Protein AF-A0A3D3UV02-F1 (afdb_monomer)

Sequence (67 aa):
MSFLLYVHSEKGEMHLAKPDPKAFVPMSQFTISEGTEEHWAHPTIAGGKLYIRYGDAMMAYDIKAGS

Foldseek 3Di:
DWDWDWDQDPQQKTFTFGDDPPDTGTDDIDHDDDADDDDDFDWDDDPQWIWGDHHPDIDTHRNVVVD

pLDDT: mean 85.98, std 11.32, range [48.34, 97.44]

Nearest PDB structures (foldseek):
  5d0o-assembly1_B  TM=6.997E-01  e=4.383E-01  Escherichia coli
  7nri-assembly1_B  TM=6.640E-01  e=3.470E-01  Escherichia coli K-12
  4fww-assembly1_A  TM=6.458E-01  e=8.333E-01  Homo sapiens
  5ayw-assembly1_B  TM=4.460E-01  e=1.722E-01  Escherichia coli K-12
  4qt8-assembly2_B  TM=6.658E-01  e=1.781E+00  Homo sapiens

Structure (mmCIF, N/CA/C/O backbone):
data_AF-A0A3D3UV02-F1
#
_entry.id   AF-A0A3D3UV02-F1
#
loop_
_atom_site.group_PDB
_atom_site.id
_atom_site.type_symbol
_atom_site.label_atom_id
_atom_site.label_alt_id
_atom_site.label_comp_id
_atom_site.label_asym_id
_atom_site.label_entity_id
_atom_site.label_seq_id
_atom_site.pdbx_PDB_ins_code
_atom_site.Cartn_x
_atom_site.Cartn_y
_atom_site.Cartn_z
_atom_site.occupancy
_atom_site.B_iso_or_equiv
_atom_site.auth_seq_id
_atom_site.auth_comp_id
_atom_site.auth_asym_id
_atom_site.auth_atom_id
_atom_site.pdbx_PDB_model_num
ATOM 1 N N . MET A 1 1 ? -16.051 1.366 15.955 1.00 48.34 1 MET A N 1
ATOM 2 C CA . MET A 1 1 ? -15.693 0.847 14.620 1.00 48.34 1 MET A CA 1
ATOM 3 C C . MET A 1 1 ? -14.307 1.379 14.286 1.00 48.34 1 MET A C 1
ATOM 5 O O . MET A 1 1 ? -14.175 2.583 14.121 1.00 48.34 1 MET A O 1
ATOM 9 N N . SER A 1 2 ? -13.269 0.545 14.303 1.00 78.25 2 SER A N 1
ATOM 10 C CA . SER A 1 2 ? -11.914 0.949 13.901 1.00 78.25 2 SER A CA 1
ATOM 11 C C . SER A 1 2 ? -11.711 0.587 12.434 1.00 78.25 2 SER A C 1
ATOM 13 O O . SER A 1 2 ? -11.851 -0.580 12.080 1.00 78.25 2 SER A O 1
ATOM 15 N N . PHE A 1 3 ? -11.424 1.573 11.588 1.00 87.94 3 PHE A N 1
ATOM 16 C CA . PHE A 1 3 ? -11.006 1.344 10.204 1.00 87.94 3 PHE A CA 1
ATOM 17 C C . PHE A 1 3 ? -9.476 1.253 10.130 1.00 87.94 3 PHE A C 1
ATOM 19 O O . PHE A 1 3 ? -8.784 1.636 11.073 1.00 87.94 3 PHE A O 1
ATOM 26 N N . LEU A 1 4 ? -8.961 0.738 9.016 1.00 93.25 4 LEU A N 1
ATOM 27 C CA . LEU A 1 4 ? -7.532 0.654 8.718 1.00 93.25 4 LEU A CA 1
ATOM 28 C C . LEU A 1 4 ? -7.228 1.437 7.441 1.00 93.25 4 LEU A C 1
ATOM 30 O O . LEU A 1 4 ? -8.120 1.677 6.626 1.00 93.25 4 LEU A O 1
ATOM 34 N N . LEU A 1 5 ? -5.970 1.834 7.284 1.00 93.75 5 LEU A N 1
ATOM 35 C CA . LEU A 1 5 ? -5.470 2.565 6.126 1.00 93.75 5 LEU A CA 1
ATOM 36 C C . LEU A 1 5 ? -4.480 1.698 5.353 1.00 93.75 5 LEU A C 1
ATOM 38 O O . LEU A 1 5 ? -3.627 1.056 5.961 1.00 93.75 5 LEU A O 1
ATOM 42 N N . TYR A 1 6 ? -4.567 1.730 4.025 1.00 93.56 6 TYR A N 1
ATOM 43 C CA . TYR A 1 6 ? -3.488 1.266 3.159 1.00 93.56 6 TYR A CA 1
ATOM 44 C C . TYR A 1 6 ? -2.568 2.441 2.831 1.00 93.56 6 TYR A C 1
ATOM 46 O O . TYR A 1 6 ? -3.041 3.484 2.378 1.00 93.56 6 TYR A O 1
ATOM 54 N N . VAL A 1 7 ? -1.270 2.280 3.080 1.00 92.19 7 VAL A N 1
ATOM 55 C CA . VAL A 1 7 ? -0.254 3.325 2.916 1.00 92.19 7 VAL A CA 1
ATOM 56 C C . VAL A 1 7 ? 0.854 2.807 2.009 1.00 92.19 7 VAL A C 1
ATOM 58 O O . VAL A 1 7 ? 1.512 1.820 2.329 1.00 92.19 7 VAL A O 1
ATOM 61 N N . HIS A 1 8 ? 1.059 3.482 0.880 1.00 89.00 8 HIS A N 1
ATOM 62 C CA . HIS A 1 8 ? 2.142 3.183 -0.051 1.00 89.00 8 HIS A CA 1
ATOM 63 C C . HIS A 1 8 ? 3.399 3.963 0.345 1.00 89.00 8 HIS A C 1
ATOM 65 O O . HIS A 1 8 ? 3.339 5.185 0.488 1.00 89.00 8 HIS A O 1
ATOM 71 N N . SER A 1 9 ? 4.520 3.270 0.534 1.00 86.38 9 SER A N 1
ATOM 72 C CA . SER A 1 9 ? 5.809 3.895 0.834 1.00 86.38 9 SER A CA 1
ATOM 73 C C . SER A 1 9 ? 6.625 4.127 -0.439 1.00 86.38 9 SER A C 1
ATOM 75 O O . SER A 1 9 ? 6.474 3.427 -1.438 1.00 86.38 9 SER A O 1
ATOM 77 N N . GLU A 1 10 ? 7.565 5.067 -0.382 1.00 82.81 10 GLU A N 1
ATOM 78 C CA . GLU A 1 10 ? 8.522 5.319 -1.472 1.00 82.81 10 GLU A CA 1
ATOM 79 C C . GLU A 1 10 ? 9.467 4.135 -1.736 1.00 82.81 10 GLU A C 1
ATOM 81 O O . GLU A 1 10 ? 10.134 4.092 -2.761 1.00 82.81 10 GLU A O 1
ATOM 86 N N . LYS A 1 11 ? 9.514 3.146 -0.834 1.00 84.25 11 LYS A N 1
ATOM 87 C CA . LYS A 1 11 ? 10.296 1.913 -1.009 1.00 84.25 11 LYS A CA 1
ATOM 88 C C . LYS A 1 11 ? 9.537 0.825 -1.780 1.00 84.25 11 LYS A C 1
ATOM 90 O O . LYS A 1 11 ? 10.014 -0.304 -1.845 1.00 84.25 11 LYS A O 1
ATOM 95 N N . GLY A 1 12 ? 8.353 1.134 -2.316 1.00 84.19 12 GLY A N 1
ATOM 96 C CA . GLY A 1 12 ? 7.507 0.161 -3.010 1.00 84.19 12 GLY A CA 1
ATOM 97 C C . GLY A 1 12 ? 6.833 -0.836 -2.064 1.00 84.19 12 GLY A C 1
ATOM 98 O O . GLY A 1 12 ? 6.528 -1.963 -2.452 1.00 84.19 12 GLY A O 1
ATOM 99 N N . GLU A 1 13 ? 6.612 -0.452 -0.806 1.00 89.25 13 GLU A N 1
ATOM 100 C CA . GLU A 1 13 ? 5.889 -1.280 0.159 1.00 89.25 13 GLU A CA 1
ATOM 101 C C . GLU A 1 13 ? 4.462 -0.771 0.329 1.00 89.25 13 GLU A C 1
ATOM 103 O O . GLU A 1 13 ? 4.215 0.435 0.404 1.00 89.25 13 GLU A O 1
ATOM 108 N N . MET A 1 14 ? 3.521 -1.698 0.462 1.00 91.81 14 MET A N 1
ATOM 109 C CA . MET A 1 14 ? 2.157 -1.402 0.865 1.00 91.81 14 MET A CA 1
ATOM 110 C C . MET A 1 14 ? 1.946 -1.848 2.308 1.00 91.81 14 MET A C 1
ATOM 112 O O . MET A 1 14 ? 2.084 -3.029 2.631 1.00 91.81 14 MET A O 1
ATOM 116 N N . HIS A 1 15 ? 1.586 -0.900 3.166 1.00 93.75 15 HIS A N 1
ATOM 117 C CA . HIS A 1 15 ? 1.361 -1.105 4.594 1.00 93.75 15 HIS A CA 1
ATOM 118 C C . HIS 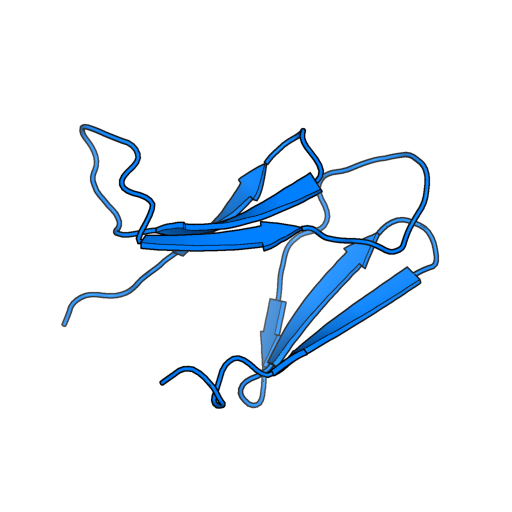A 1 15 ? -0.128 -1.060 4.911 1.00 93.75 15 HIS A C 1
ATOM 120 O O . HIS A 1 15 ? -0.825 -0.154 4.463 1.00 93.75 15 HIS A O 1
ATOM 126 N N . LEU A 1 16 ? -0.605 -1.984 5.740 1.00 94.62 16 LEU A N 1
ATOM 127 C CA . LEU A 1 16 ? -1.883 -1.851 6.433 1.00 94.62 16 LEU A CA 1
ATOM 128 C C . LEU A 1 16 ? -1.609 -1.247 7.810 1.00 94.62 16 LEU A C 1
ATOM 130 O O . LEU A 1 16 ? -0.875 -1.836 8.601 1.00 94.62 16 LEU A O 1
ATOM 134 N N . ALA A 1 17 ? -2.179 -0.086 8.107 1.00 95.06 17 ALA A N 1
ATOM 135 C CA . ALA A 1 17 ? -1.875 0.670 9.317 1.00 95.06 17 ALA A CA 1
ATOM 136 C C . ALA A 1 17 ? -3.137 1.072 10.084 1.00 95.06 17 ALA A C 1
ATOM 138 O O . ALA A 1 17 ? -4.199 1.317 9.500 1.00 95.06 17 ALA A O 1
ATOM 139 N N . LYS A 1 18 ? -3.009 1.179 11.410 1.00 95.38 18 LYS A N 1
ATOM 140 C CA . LYS A 1 18 ? -4.042 1.812 12.235 1.00 95.38 18 LYS A CA 1
ATOM 141 C C . LYS A 1 18 ? -3.956 3.330 12.071 1.00 95.38 18 LYS A C 1
ATOM 143 O O . LYS A 1 18 ? -2.851 3.871 12.105 1.00 95.38 18 LYS A O 1
ATOM 148 N N . PRO A 1 19 ?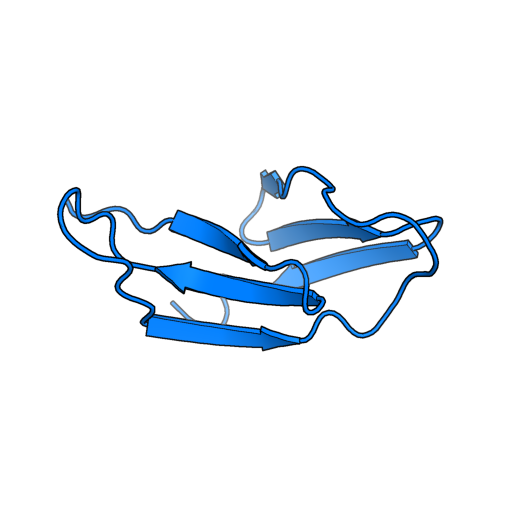 -5.094 4.026 11.934 1.00 94.38 19 PRO A N 1
ATOM 149 C CA . PRO A 1 19 ? -5.108 5.479 11.962 1.00 94.38 19 PRO A CA 1
ATOM 150 C C . PRO A 1 19 ? -4.757 5.970 13.374 1.00 94.38 19 PRO A C 1
ATOM 152 O O . PRO A 1 19 ? -5.472 5.669 14.331 1.00 94.38 19 PRO A O 1
ATOM 155 N N . ASP A 1 20 ? -3.677 6.740 13.498 1.00 94.06 20 ASP A N 1
ATOM 156 C CA . ASP A 1 20 ? -3.283 7.417 14.735 1.00 94.06 20 ASP A CA 1
ATOM 157 C C . ASP A 1 20 ? -2.684 8.800 14.394 1.00 94.06 20 ASP A C 1
ATOM 159 O O . ASP A 1 20 ? -1.812 8.895 13.531 1.00 94.06 20 ASP A O 1
ATOM 163 N N . PRO A 1 21 ? -3.155 9.897 15.017 1.00 94.12 21 PRO A N 1
ATOM 164 C CA . PRO A 1 21 ? -2.677 11.245 14.705 1.00 94.12 21 PRO A CA 1
ATOM 165 C C . PRO A 1 21 ? -1.283 11.562 15.273 1.00 94.12 21 PRO A C 1
ATOM 167 O O . PRO A 1 21 ? -0.715 12.599 14.936 1.00 94.12 21 PRO A O 1
ATOM 170 N N . LYS A 1 22 ? -0.747 10.730 16.171 1.00 97.44 22 LYS A N 1
ATOM 171 C CA . LYS A 1 22 ? 0.538 10.943 16.853 1.00 97.44 22 LYS A CA 1
ATOM 172 C C . LYS A 1 22 ? 1.665 10.116 16.251 1.00 97.44 22 LYS A C 1
ATOM 174 O O . LYS A 1 22 ? 2.824 10.495 16.400 1.00 97.44 22 LYS A O 1
ATOM 179 N N . ALA A 1 23 ? 1.347 8.980 15.637 1.00 95.50 23 ALA A N 1
ATOM 180 C CA . ALA A 1 23 ? 2.352 8.047 15.152 1.00 95.50 23 ALA A CA 1
ATOM 181 C C . ALA A 1 23 ? 1.867 7.239 13.948 1.00 95.50 23 ALA A C 1
ATOM 183 O O . ALA A 1 23 ? 0.683 6.967 13.781 1.00 95.50 23 ALA A O 1
ATOM 184 N N . PHE A 1 24 ? 2.819 6.776 13.142 1.00 94.62 24 PHE A N 1
ATOM 185 C CA . PHE A 1 24 ? 2.558 5.739 12.155 1.00 94.62 24 PHE A CA 1
ATOM 186 C C . PHE A 1 24 ? 2.560 4.363 12.838 1.00 94.62 24 PHE A C 1
ATOM 188 O O . PHE A 1 24 ? 3.553 3.985 13.459 1.00 94.62 24 PHE A O 1
ATOM 195 N N . VAL A 1 25 ? 1.449 3.624 12.734 1.00 96.19 25 VAL A N 1
ATOM 196 C CA . VAL A 1 25 ? 1.250 2.333 13.420 1.00 96.19 25 VAL A CA 1
ATOM 197 C C . VAL A 1 25 ? 0.968 1.221 12.393 1.00 96.19 25 VAL A C 1
ATOM 199 O O . VAL A 1 25 ? -0.201 0.892 12.154 1.00 96.19 25 VAL A O 1
ATOM 202 N N . PRO A 1 26 ? 2.006 0.644 11.754 1.00 95.06 26 PRO A N 1
ATOM 203 C CA . PRO A 1 26 ? 1.839 -0.442 10.790 1.00 95.06 26 PRO A CA 1
ATOM 204 C C . PRO A 1 26 ? 1.440 -1.751 11.487 1.00 95.06 26 PRO A C 1
ATOM 206 O O . PRO A 1 26 ? 1.875 -2.044 12.600 1.00 95.06 26 PRO A O 1
ATOM 209 N N . MET A 1 27 ? 0.597 -2.544 10.827 1.00 93.69 27 MET A N 1
ATOM 210 C CA . MET A 1 27 ? 0.125 -3.853 11.297 1.00 93.69 27 MET A CA 1
ATOM 211 C C . MET A 1 27 ? 0.657 -5.004 10.446 1.00 93.69 27 MET A C 1
ATOM 213 O O . MET A 1 27 ? 1.024 -6.047 10.978 1.00 93.69 27 MET A O 1
ATOM 217 N N . SER A 1 28 ? 0.672 -4.827 9.128 1.00 92.62 28 SER A N 1
ATOM 218 C CA . SER A 1 28 ? 1.212 -5.787 8.167 1.00 92.62 28 SER A CA 1
ATOM 219 C C . SER A 1 28 ? 1.691 -5.051 6.920 1.00 92.62 28 SER A C 1
ATOM 221 O O . SER A 1 28 ? 1.310 -3.901 6.686 1.00 92.62 28 SER A O 1
ATOM 223 N N . GLN A 1 29 ? 2.540 -5.704 6.130 1.00 93.25 29 GLN A N 1
ATOM 224 C CA . GLN A 1 29 ? 3.094 -5.127 4.912 1.00 93.25 29 GLN A CA 1
ATOM 225 C C . GLN A 1 29 ? 3.340 -6.190 3.844 1.00 93.25 29 GLN A C 1
ATOM 227 O O . GLN A 1 29 ? 3.548 -7.363 4.162 1.00 93.25 29 GLN A O 1
ATOM 232 N N . PHE A 1 30 ? 3.373 -5.759 2.588 1.00 91.94 30 PHE A N 1
ATOM 233 C CA . PHE A 1 30 ? 3.888 -6.547 1.474 1.00 91.94 30 PHE A CA 1
ATOM 234 C C . PHE A 1 30 ? 4.620 -5.646 0.476 1.00 91.94 30 PHE A C 1
ATOM 236 O O . PHE A 1 30 ? 4.357 -4.445 0.387 1.00 91.94 30 PHE A O 1
ATOM 243 N N . THR A 1 31 ? 5.544 -6.234 -0.278 1.00 89.62 31 THR A N 1
ATOM 244 C CA . THR A 1 31 ? 6.298 -5.536 -1.325 1.00 89.62 31 THR A CA 1
ATOM 245 C C . THR A 1 31 ? 5.549 -5.611 -2.649 1.00 89.62 31 THR A C 1
ATOM 247 O O . THR A 1 31 ? 5.031 -6.665 -3.026 1.00 89.62 31 THR A O 1
ATOM 250 N N . ILE A 1 32 ? 5.499 -4.493 -3.363 1.00 87.50 32 ILE A N 1
ATOM 251 C CA . ILE A 1 32 ? 4.992 -4.427 -4.729 1.00 87.50 32 ILE A CA 1
ATOM 252 C C . ILE A 1 32 ? 6.137 -4.835 -5.659 1.00 87.50 32 IL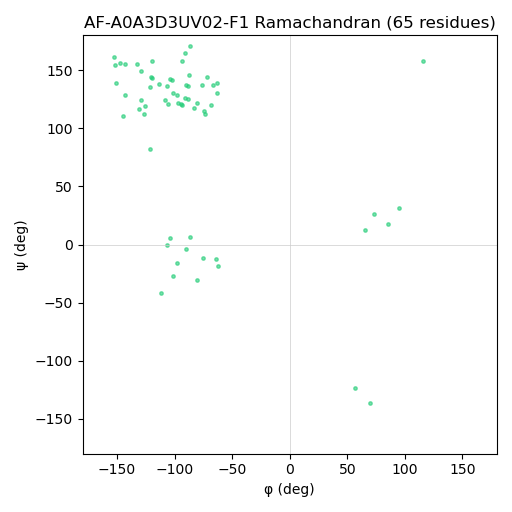E A C 1
ATOM 254 O O . ILE A 1 32 ? 7.184 -4.197 -5.666 1.00 87.50 32 ILE A O 1
ATOM 258 N N . SER A 1 33 ? 5.961 -5.934 -6.394 1.00 81.06 33 SER A N 1
ATOM 259 C CA . SER A 1 33 ? 7.040 -6.574 -7.161 1.00 81.06 33 SER A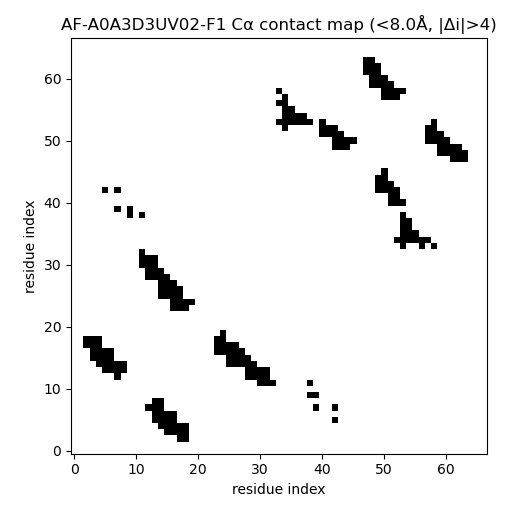 CA 1
ATOM 260 C C . SER A 1 33 ? 7.081 -6.203 -8.643 1.00 81.06 33 SER A C 1
ATOM 262 O O . SER A 1 33 ? 8.082 -6.471 -9.295 1.00 81.06 33 SER A O 1
ATOM 264 N N . GLU A 1 34 ? 6.007 -5.621 -9.177 1.00 80.19 34 GLU A N 1
ATOM 265 C CA . GLU A 1 34 ? 5.826 -5.372 -10.611 1.00 80.19 34 GLU A CA 1
ATOM 266 C C . GLU A 1 34 ? 5.663 -3.882 -10.889 1.00 80.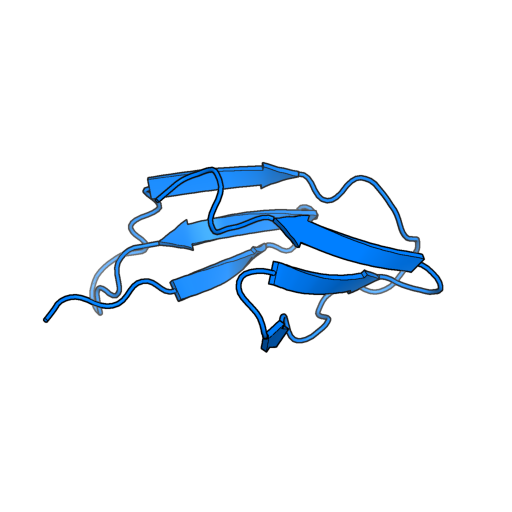19 34 GLU A C 1
ATOM 268 O O . GLU A 1 34 ? 4.987 -3.198 -10.125 1.00 80.19 34 GLU A O 1
ATOM 273 N N . GLY A 1 35 ? 6.207 -3.411 -12.011 1.00 74.12 35 GLY A N 1
ATOM 274 C CA . GLY A 1 35 ? 6.157 -2.013 -12.439 1.00 74.12 35 GLY A CA 1
ATOM 275 C C . GLY A 1 35 ? 7.540 -1.365 -12.489 1.00 74.12 35 GLY A C 1
ATOM 276 O O . GLY A 1 35 ? 8.498 -1.837 -11.880 1.00 74.12 35 GLY A O 1
ATOM 277 N N . THR A 1 36 ? 7.651 -0.294 -13.267 1.00 69.00 36 THR A N 1
ATOM 278 C CA . THR A 1 36 ? 8.887 0.470 -13.461 1.00 69.00 36 THR A CA 1
ATOM 279 C C . THR A 1 36 ? 8.593 1.958 -13.319 1.00 69.00 36 THR A C 1
ATOM 281 O O . THR A 1 36 ? 7.474 2.393 -13.582 1.00 69.00 36 THR A O 1
ATOM 284 N N . GLU A 1 37 ? 9.620 2.733 -12.972 1.00 67.31 37 GLU A N 1
ATOM 285 C CA . GLU A 1 37 ? 9.589 4.203 -12.935 1.00 67.31 37 GLU A CA 1
ATOM 286 C C . GLU A 1 37 ? 8.721 4.782 -11.802 1.00 67.31 37 GLU A C 1
ATOM 288 O O . GLU A 1 37 ? 8.864 4.353 -10.657 1.00 67.31 37 GLU A O 1
ATOM 293 N N . GLU A 1 38 ? 7.913 5.809 -12.075 1.00 65.00 38 GLU A N 1
ATOM 294 C CA . GLU A 1 38 ? 7.326 6.693 -11.061 1.00 65.00 38 GLU A CA 1
ATOM 295 C C . GLU A 1 38 ? 6.379 5.979 -10.083 1.00 65.00 38 GLU A C 1
ATOM 297 O O . GLU A 1 38 ? 5.442 5.265 -10.458 1.00 65.00 38 GLU A O 1
ATOM 302 N N . HIS A 1 39 ? 6.613 6.231 -8.797 1.00 62.41 39 HIS A N 1
ATOM 303 C CA . HIS A 1 39 ? 5.792 5.763 -7.685 1.00 62.41 39 HIS A CA 1
ATOM 304 C C . HIS A 1 39 ? 4.636 6.755 -7.411 1.00 62.41 39 HIS A C 1
ATOM 306 O O . HIS A 1 39 ? 4.607 7.845 -7.965 1.00 62.41 39 HIS A O 1
ATOM 312 N N . TRP A 1 40 ? 3.683 6.379 -6.542 1.00 66.75 40 TRP A N 1
ATOM 313 C CA . TRP A 1 40 ? 2.488 7.160 -6.118 1.00 66.75 40 TRP A CA 1
ATOM 314 C C . TRP A 1 40 ? 1.169 6.911 -6.863 1.00 66.75 40 TRP A C 1
ATOM 316 O O . TRP A 1 40 ? 0.300 7.783 -6.920 1.00 66.75 40 TRP A O 1
ATOM 326 N N . ALA A 1 41 ? 0.928 5.699 -7.355 1.00 70.88 41 ALA A N 1
ATOM 327 C CA . ALA A 1 41 ? -0.436 5.357 -7.740 1.00 70.88 41 ALA A CA 1
ATOM 328 C C . ALA A 1 41 ? -1.383 5.369 -6.535 1.00 70.88 41 ALA A C 1
ATOM 330 O O . ALA A 1 41 ? -1.052 4.882 -5.454 1.00 70.88 41 ALA A O 1
ATOM 331 N N . HIS A 1 42 ? -2.588 5.896 -6.751 1.00 81.69 42 HIS A N 1
ATOM 332 C CA . HIS A 1 42 ? -3.651 5.895 -5.755 1.00 81.69 42 HIS A CA 1
ATOM 333 C C . HIS A 1 42 ? -4.234 4.479 -5.624 1.00 81.69 42 HIS A C 1
ATOM 335 O O . HIS A 1 42 ? -4.877 4.000 -6.567 1.00 81.69 42 HIS A O 1
ATOM 341 N N . PRO A 1 43 ? -4.046 3.791 -4.483 1.00 88.19 43 PRO A N 1
ATOM 342 C CA . PRO A 1 43 ? -4.582 2.451 -4.301 1.00 88.19 43 PRO A CA 1
ATOM 343 C C . PRO A 1 43 ? -6.110 2.504 -4.270 1.00 88.19 43 PRO A C 1
ATOM 345 O O . PRO A 1 43 ? -6.698 3.379 -3.633 1.00 88.19 43 PRO A O 1
ATOM 348 N N . THR A 1 44 ? -6.767 1.564 -4.945 1.00 92.62 44 THR A N 1
ATOM 349 C CA . THR A 1 44 ? -8.236 1.498 -5.006 1.00 92.62 44 THR A CA 1
ATOM 350 C C . THR A 1 44 ? -8.722 0.164 -4.462 1.00 92.62 44 THR A C 1
ATOM 352 O O . THR A 1 44 ? -8.176 -0.877 -4.813 1.00 92.62 44 THR A O 1
ATOM 355 N N . ILE A 1 45 ? -9.765 0.169 -3.628 1.00 93.25 45 ILE A N 1
ATOM 356 C CA . ILE A 1 45 ? -10.376 -1.058 -3.102 1.00 93.25 45 ILE A CA 1
ATOM 357 C C . ILE A 1 45 ? -11.741 -1.267 -3.745 1.00 93.25 45 ILE A C 1
ATOM 359 O O . ILE A 1 45 ? -12.618 -0.411 -3.643 1.00 93.25 45 ILE A O 1
ATOM 363 N N . ALA A 1 46 ? -11.941 -2.433 -4.356 1.00 95.00 46 ALA A N 1
ATOM 364 C CA . ALA A 1 46 ? -13.240 -2.847 -4.880 1.00 95.00 46 ALA A CA 1
ATOM 365 C C . ALA A 1 46 ? -13.383 -4.374 -4.852 1.00 95.00 46 ALA A C 1
ATOM 367 O O . ALA A 1 46 ? -12.445 -5.113 -5.147 1.00 95.00 46 ALA A O 1
ATOM 368 N N . GLY A 1 47 ? -14.564 -4.872 -4.473 1.00 93.56 47 GLY A N 1
ATOM 369 C CA . GLY A 1 47 ? -14.869 -6.310 -4.500 1.00 93.56 47 GLY A CA 1
ATOM 370 C C . GLY A 1 47 ? -14.059 -7.183 -3.528 1.00 93.56 47 GLY A C 1
ATOM 371 O O . GLY A 1 47 ? -14.115 -8.409 -3.624 1.00 93.56 47 GLY A O 1
ATOM 372 N N . GLY A 1 48 ? -13.343 -6.592 -2.565 1.00 93.00 48 GLY A N 1
ATOM 373 C CA . GLY A 1 48 ? -12.405 -7.312 -1.693 1.00 93.00 48 GLY A CA 1
ATOM 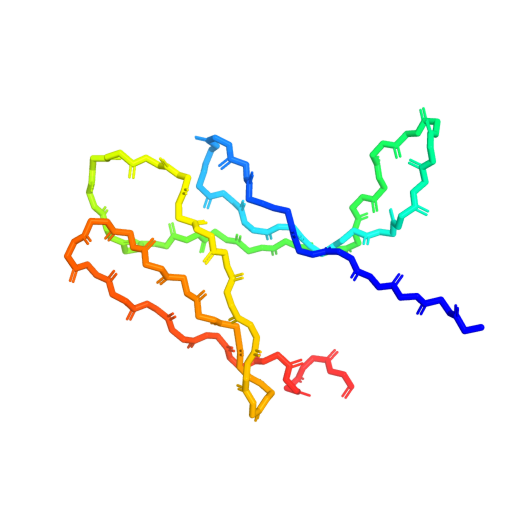374 C C . GLY A 1 48 ? -11.004 -7.471 -2.279 1.00 93.00 48 GLY A C 1
ATOM 375 O O . GLY A 1 48 ? -10.253 -8.331 -1.827 1.00 93.00 48 GLY A O 1
ATOM 376 N N . LYS A 1 49 ? -10.662 -6.666 -3.287 1.00 94.50 49 LYS A N 1
ATOM 377 C CA . LYS A 1 49 ? -9.318 -6.589 -3.852 1.00 94.50 49 LYS A CA 1
ATOM 378 C C . LYS A 1 49 ? -8.766 -5.179 -3.720 1.00 94.50 49 LYS A C 1
ATOM 380 O O . LYS A 1 49 ? -9.519 -4.211 -3.848 1.00 94.50 49 LYS A O 1
ATOM 385 N N . LEU A 1 50 ? -7.466 -5.093 -3.470 1.00 94.12 50 LEU A N 1
ATOM 386 C CA . LEU A 1 50 ? -6.689 -3.864 -3.545 1.00 94.12 50 LEU A CA 1
ATOM 387 C C . LEU A 1 50 ? -6.008 -3.809 -4.911 1.00 94.12 50 LEU A C 1
ATOM 389 O O . LEU A 1 50 ? -5.239 -4.704 -5.258 1.00 94.12 50 LEU A O 1
ATOM 393 N N . TYR A 1 51 ? -6.292 -2.759 -5.666 1.00 92.94 51 TYR A N 1
ATOM 394 C CA . TYR A 1 51 ? -5.710 -2.505 -6.973 1.00 92.94 51 TYR A CA 1
ATOM 395 C C . TYR A 1 51 ? -4.619 -1.454 -6.852 1.00 92.94 51 TYR A C 1
ATOM 397 O O . TYR A 1 51 ? -4.838 -0.386 -6.272 1.00 92.94 51 TYR A O 1
ATOM 405 N N . ILE A 1 52 ? -3.460 -1.764 -7.423 1.00 90.12 52 ILE A N 1
ATOM 406 C CA . ILE A 1 52 ? -2.310 -0.867 -7.484 1.00 90.12 52 ILE A CA 1
ATOM 407 C C . ILE A 1 52 ? -1.856 -0.819 -8.936 1.00 90.12 52 ILE A C 1
ATOM 409 O O . ILE A 1 52 ? -1.583 -1.854 -9.540 1.00 90.12 52 ILE A O 1
ATOM 413 N N . ARG A 1 53 ? -1.789 0.387 -9.496 1.00 85.88 53 ARG A N 1
ATOM 414 C CA . ARG A 1 53 ? -1.127 0.625 -10.778 1.00 85.88 53 ARG A CA 1
ATOM 415 C C . ARG A 1 53 ? 0.338 0.948 -10.503 1.00 85.88 53 ARG A C 1
ATOM 417 O O . ARG A 1 53 ? 0.607 1.717 -9.592 1.00 85.88 53 ARG A O 1
ATOM 424 N N . TYR A 1 54 ? 1.276 0.412 -11.265 1.00 82.56 54 TYR A N 1
ATOM 425 C CA . TYR A 1 54 ? 2.662 0.863 -11.193 1.00 82.56 54 TYR A CA 1
ATOM 426 C C . TYR A 1 54 ? 3.291 0.794 -12.588 1.00 82.56 54 TYR A C 1
ATOM 428 O O . TYR A 1 54 ? 3.421 -0.281 -13.167 1.00 82.56 54 TYR A O 1
ATOM 436 N N . GLY A 1 55 ? 3.576 1.962 -13.175 1.00 80.94 55 GLY A N 1
ATOM 437 C CA . GLY A 1 55 ? 3.889 2.083 -14.601 1.00 80.94 55 GLY A CA 1
ATOM 438 C C . GLY A 1 55 ? 2.765 1.522 -15.486 1.00 80.94 55 GLY A C 1
ATOM 439 O O . GLY A 1 55 ? 1.597 1.931 -15.369 1.00 80.94 55 GLY A O 1
ATOM 440 N N . ASP A 1 56 ? 3.135 0.561 -16.335 1.00 83.69 56 ASP A N 1
ATOM 441 C CA . ASP A 1 56 ? 2.239 -0.204 -17.216 1.00 83.69 56 ASP A CA 1
ATOM 442 C C . ASP A 1 56 ? 1.697 -1.491 -16.571 1.00 83.69 56 ASP A C 1
ATOM 444 O O . ASP A 1 56 ? 0.856 -2.179 -17.154 1.00 83.69 56 ASP A O 1
ATOM 448 N N . ALA A 1 57 ? 2.141 -1.817 -15.354 1.00 86.88 57 ALA A N 1
ATOM 449 C CA . ALA A 1 57 ? 1.626 -2.946 -14.597 1.00 86.88 57 ALA A CA 1
ATOM 450 C C . ALA A 1 57 ? 0.395 -2.546 -13.769 1.00 86.88 57 ALA A C 1
ATOM 452 O O . ALA A 1 57 ? 0.284 -1.436 -13.234 1.00 86.88 57 ALA A O 1
ATOM 453 N N . MET A 1 58 ? -0.539 -3.487 -13.632 1.00 89.44 58 MET A N 1
ATOM 454 C CA . MET A 1 58 ? -1.678 -3.379 -12.726 1.00 89.44 58 MET A CA 1
ATOM 455 C C . MET A 1 58 ? -1.788 -4.657 -11.902 1.00 89.44 58 MET A C 1
ATOM 457 O O . MET A 1 58 ? -2.033 -5.740 -12.431 1.00 89.44 58 MET A O 1
ATOM 461 N N . MET A 1 59 ? -1.626 -4.512 -10.592 1.00 91.12 59 MET A N 1
ATOM 462 C CA . MET A 1 59 ? -1.639 -5.604 -9.630 1.00 91.12 59 MET A CA 1
ATOM 463 C C . MET A 1 59 ? -2.968 -5.599 -8.884 1.00 91.12 59 MET A C 1
ATOM 465 O O . MET A 1 59 ? -3.512 -4.542 -8.551 1.00 91.12 59 MET A O 1
ATOM 469 N N . ALA A 1 60 ? -3.481 -6.792 -8.599 1.00 93.12 60 ALA A N 1
ATOM 470 C CA . ALA A 1 60 ? -4.687 -6.991 -7.812 1.00 93.12 60 ALA A CA 1
ATOM 471 C C .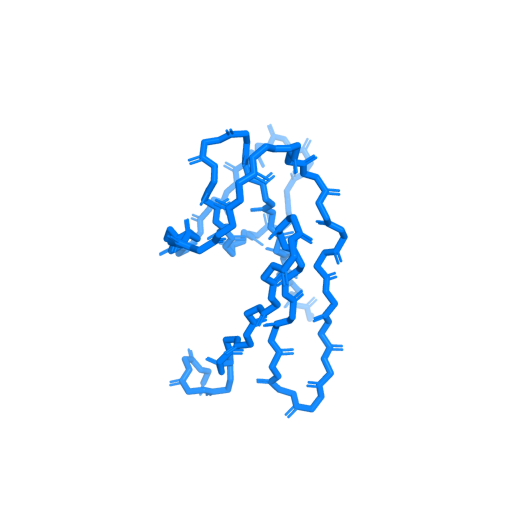 ALA A 1 60 ? -4.388 -7.960 -6.667 1.00 93.12 60 ALA A C 1
ATOM 473 O O . ALA A 1 60 ? -4.150 -9.147 -6.891 1.00 93.12 60 ALA A O 1
ATOM 474 N N . TYR A 1 61 ? -4.428 -7.453 -5.440 1.00 91.69 61 TYR A N 1
ATOM 475 C CA . TYR A 1 61 ? -4.197 -8.237 -4.233 1.00 91.69 61 TYR A CA 1
ATOM 476 C C . TYR A 1 61 ? -5.536 -8.639 -3.631 1.00 91.69 61 TYR A C 1
ATOM 478 O O . TYR A 1 61 ? -6.404 -7.788 -3.425 1.00 91.69 61 TYR A O 1
ATOM 486 N N . ASP A 1 62 ? -5.722 -9.927 -3.350 1.00 93.00 62 ASP A N 1
ATOM 487 C CA . ASP A 1 62 ? -6.883 -10.380 -2.590 1.00 93.00 62 ASP A CA 1
ATOM 488 C C . ASP A 1 62 ? -6.702 -10.020 -1.115 1.00 93.00 62 ASP A C 1
ATOM 490 O O . ASP A 1 62 ? -5.793 -10.518 -0.455 1.00 93.00 62 ASP A O 1
ATOM 494 N N . ILE A 1 63 ? -7.558 -9.133 -0.610 1.00 90.75 63 ILE A N 1
ATOM 495 C CA . ILE A 1 63 ? -7.488 -8.651 0.774 1.00 90.75 63 ILE A CA 1
ATOM 496 C C . ILE A 1 63 ? -8.602 -9.234 1.650 1.00 90.75 63 ILE A C 1
ATOM 498 O O . ILE A 1 63 ? -8.642 -8.947 2.842 1.00 90.75 63 ILE A O 1
ATOM 502 N N . LYS A 1 64 ? -9.481 -10.076 1.084 1.00 86.62 64 LYS A N 1
ATOM 503 C CA . LYS A 1 64 ? -10.434 -10.890 1.858 1.00 86.62 64 LYS A CA 1
ATOM 504 C C . LYS A 1 64 ? -9.767 -12.134 2.430 1.00 86.62 64 LYS A C 1
ATOM 506 O O . LYS A 1 64 ? -10.152 -12.598 3.492 1.00 86.62 64 LYS A O 1
ATOM 511 N N . ALA A 1 65 ? -8.761 -12.671 1.742 1.00 66.69 65 ALA A N 1
ATOM 512 C CA . ALA A 1 65 ? -8.040 -13.857 2.204 1.00 66.69 65 ALA A CA 1
ATOM 513 C C . ALA A 1 65 ? -7.311 -13.660 3.553 1.00 66.69 65 ALA A C 1
ATOM 515 O O . ALA A 1 65 ? -6.964 -14.643 4.199 1.00 66.69 65 ALA A O 1
ATOM 516 N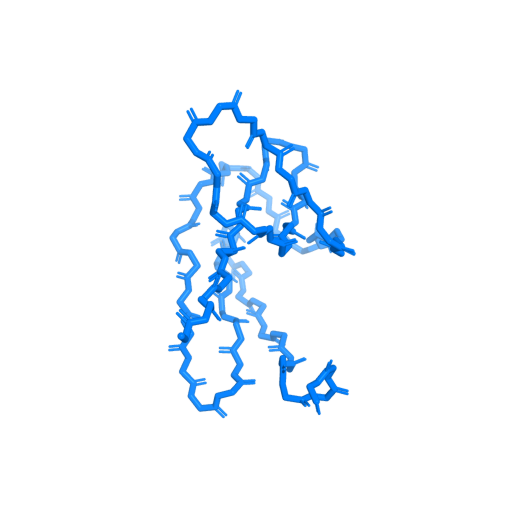 N . GLY A 1 66 ? -7.072 -12.410 3.969 1.00 59.91 66 GLY A N 1
ATOM 517 C CA . GLY A 1 66 ? -6.423 -12.062 5.237 1.00 59.91 66 GLY A CA 1
ATOM 518 C C . GLY A 1 66 ? -7.358 -11.546 6.338 1.00 59.91 66 GLY A C 1
ATOM 519 O O . GLY A 1 66 ? -6.846 -11.094 7.362 1.00 59.91 66 GLY A O 1
ATOM 520 N N . SER A 1 67 ? -8.681 -11.553 6.124 1.00 48.69 67 SER A N 1
ATOM 521 C CA . SER A 1 67 ? -9.698 -11.058 7.072 1.00 48.69 67 SER A CA 1
ATOM 522 C C . SER A 1 67 ? -10.504 -12.174 7.716 1.00 48.69 67 SER A C 1
ATOM 524 O O . SER A 1 67 ? -10.912 -13.079 6.956 1.00 48.69 67 SER A O 1
#

Radius of gyration: 12.31 Å; Cα contacts (8 Å, |Δi|>4): 116; chains: 1; bounding box: 26×25×34 Å

Secondary structure (DSSP, 8-state):
----EEEE-TTSEEEEEE--SSS-EEEEEEE--S--S------EEETTEEEEEETTEEEEEESSTT-

Mean predicted aligned error: 4.9 Å

Solvent-accessible surface area (backbone atoms only — not comparable to full-atom values): 4318 Å² total; per-residue (Å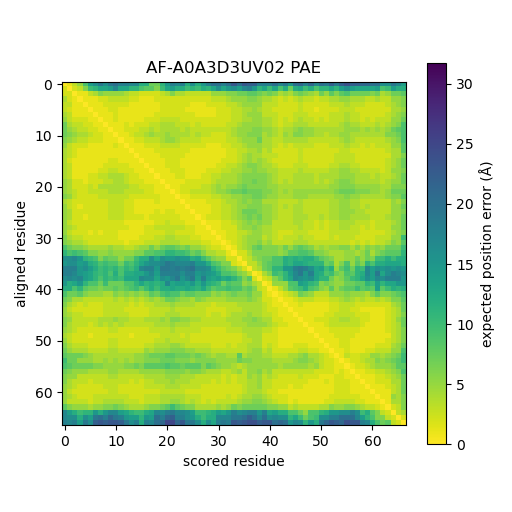²): 139,87,70,75,41,82,45,81,46,98,85,43,33,42,29,39,24,50,83,51,100,89,50,91,43,75,77,50,73,49,73,64,89,68,58,55,84,72,81,81,59,79,71,44,79,58,98,53,27,43,36,42,53,26,61,92,37,75,49,76,44,73,58,52,86,80,105